Protein AF-A0A7X9XSD9-F1 (afdb_monomer)

Structure (mmCIF, N/CA/C/O backbone):
data_AF-A0A7X9XSD9-F1
#
_entry.id   AF-A0A7X9XSD9-F1
#
loop_
_atom_site.group_PDB
_atom_site.id
_atom_site.type_symbol
_atom_site.label_atom_id
_atom_site.label_alt_id
_atom_site.label_comp_id
_atom_site.label_asym_id
_atom_site.label_entity_id
_atom_site.label_seq_id
_atom_site.pdbx_PDB_ins_code
_atom_site.Cartn_x
_atom_site.Cartn_y
_atom_site.Cartn_z
_atom_site.occupancy
_atom_site.B_iso_or_equiv
_atom_site.auth_seq_id
_atom_site.auth_comp_id
_atom_site.auth_asym_id
_atom_site.auth_atom_id
_atom_site.pdbx_PDB_model_num
ATOM 1 N N . MET A 1 1 ? -14.914 3.194 12.956 1.00 74.50 1 MET A N 1
ATOM 2 C CA . MET A 1 1 ? -14.214 2.507 11.853 1.00 74.50 1 MET A CA 1
ATOM 3 C C . MET A 1 1 ? -13.645 3.602 10.983 1.00 74.50 1 MET A C 1
ATOM 5 O O . MET A 1 1 ? -14.423 4.405 10.476 1.00 74.50 1 MET A O 1
ATOM 9 N N . THR A 1 2 ? -12.325 3.679 10.930 1.00 85.06 2 THR A N 1
ATOM 10 C CA . THR A 1 2 ? -11.559 4.747 10.287 1.00 85.06 2 THR A CA 1
ATOM 11 C C . THR A 1 2 ? -11.297 4.366 8.841 1.00 85.06 2 THR A C 1
ATOM 13 O O . THR A 1 2 ? -11.110 3.185 8.541 1.00 85.06 2 THR A O 1
ATOM 16 N N . GLU A 1 3 ? -11.356 5.342 7.942 1.00 87.69 3 GLU A N 1
ATOM 17 C CA . GLU A 1 3 ? -11.018 5.156 6.536 1.00 87.69 3 GLU A CA 1
ATOM 18 C C . GLU A 1 3 ? -9.641 5.762 6.275 1.00 87.69 3 GLU A C 1
ATOM 20 O O . GLU A 1 3 ? -9.340 6.865 6.723 1.00 87.69 3 GLU A O 1
ATOM 25 N N . TYR A 1 4 ? -8.807 5.014 5.570 1.00 85.38 4 TYR A N 1
ATOM 26 C CA . TYR A 1 4 ? -7.443 5.370 5.231 1.00 85.38 4 TYR A CA 1
ATOM 27 C C . TYR A 1 4 ? -7.329 5.474 3.723 1.00 85.38 4 TYR A C 1
ATOM 29 O O . TYR A 1 4 ? -7.782 4.586 2.998 1.00 85.38 4 TYR A O 1
ATOM 37 N N . GLN A 1 5 ? -6.705 6.540 3.244 1.00 84.69 5 GLN A N 1
ATOM 38 C CA . GLN A 1 5 ? -6.349 6.687 1.846 1.00 84.69 5 GLN A CA 1
ATOM 39 C C . GLN A 1 5 ? -4.834 6.699 1.720 1.00 84.69 5 GLN A C 1
ATOM 41 O O . GLN A 1 5 ? -4.166 7.630 2.161 1.00 84.69 5 GLN A O 1
ATOM 46 N N . THR A 1 6 ? -4.308 5.667 1.076 1.00 83.81 6 THR A N 1
ATOM 47 C CA . THR A 1 6 ? -2.896 5.564 0.733 1.00 83.81 6 THR A CA 1
ATOM 48 C C . THR A 1 6 ? -2.710 5.923 -0.726 1.00 83.81 6 THR A C 1
ATOM 50 O O . THR A 1 6 ? -3.283 5.281 -1.610 1.00 83.81 6 THR A O 1
ATOM 53 N N . ILE A 1 7 ? -1.885 6.930 -0.988 1.00 81.25 7 ILE A N 1
ATOM 54 C CA . ILE A 1 7 ? -1.467 7.291 -2.340 1.00 81.25 7 ILE A CA 1
ATOM 55 C C . ILE A 1 7 ? 0.001 6.914 -2.466 1.00 81.25 7 ILE A C 1
ATOM 57 O O . ILE A 1 7 ? 0.854 7.447 -1.760 1.00 81.25 7 ILE A O 1
ATOM 61 N N . VAL A 1 8 ? 0.295 5.984 -3.369 1.00 79.56 8 VAL A N 1
ATOM 62 C CA . VAL A 1 8 ? 1.654 5.524 -3.646 1.00 79.56 8 VAL A CA 1
ATOM 63 C C . VAL A 1 8 ? 1.996 5.689 -5.118 1.00 79.56 8 VAL A C 1
ATOM 65 O O . VAL A 1 8 ? 1.156 5.551 -6.003 1.00 79.56 8 VAL A O 1
ATOM 68 N N . ARG A 1 9 ? 3.264 5.966 -5.383 1.00 78.25 9 ARG A N 1
ATOM 69 C CA . ARG A 1 9 ? 3.883 5.983 -6.699 1.00 78.25 9 ARG A CA 1
ATOM 70 C C . ARG A 1 9 ? 4.938 4.893 -6.740 1.00 78.25 9 ARG A C 1
ATOM 72 O O . ARG A 1 9 ? 5.792 4.848 -5.859 1.00 78.25 9 ARG A O 1
ATOM 79 N N . ALA A 1 10 ? 4.883 4.022 -7.738 1.00 77.19 10 ALA A N 1
ATOM 80 C CA . ALA A 1 10 ? 5.830 2.919 -7.879 1.00 77.19 10 ALA A CA 1
ATOM 81 C C . ALA A 1 10 ? 6.246 2.716 -9.338 1.00 77.19 10 ALA A C 1
ATOM 83 O O . ALA A 1 10 ? 5.438 2.884 -10.253 1.00 77.19 10 ALA A O 1
ATOM 84 N N . LEU A 1 11 ? 7.504 2.323 -9.545 1.00 76.50 11 LEU A N 1
ATOM 85 C CA . LEU A 1 11 ? 8.003 1.847 -10.837 1.00 76.50 11 LEU A CA 1
ATOM 86 C C . LEU A 1 11 ? 7.737 0.341 -10.924 1.00 76.50 11 LEU A C 1
ATOM 88 O O . LEU A 1 11 ? 8.553 -0.471 -10.488 1.00 76.50 11 LEU A O 1
ATOM 92 N N . LEU A 1 12 ? 6.553 -0.026 -11.413 1.00 73.12 12 LEU A N 1
ATOM 93 C CA . LEU A 1 12 ? 6.066 -1.405 -11.429 1.00 73.12 12 LEU A CA 1
ATOM 94 C C . LEU A 1 12 ? 5.761 -1.860 -12.861 1.00 73.12 12 LEU A C 1
ATOM 96 O O . LEU A 1 12 ? 5.270 -1.088 -13.679 1.00 73.12 12 LEU A O 1
ATOM 100 N N . ASP A 1 13 ? 6.011 -3.136 -13.147 1.00 72.06 13 ASP A N 1
ATOM 101 C CA . ASP A 1 13 ? 5.564 -3.769 -14.386 1.00 72.06 13 ASP A CA 1
ATOM 102 C C . ASP A 1 13 ? 4.032 -3.975 -14.381 1.00 72.06 13 ASP A C 1
ATOM 104 O O . ASP A 1 13 ? 3.494 -4.525 -13.414 1.00 72.06 13 ASP A O 1
ATOM 108 N N . PRO A 1 14 ? 3.298 -3.599 -15.445 1.00 67.88 14 PRO A N 1
ATOM 109 C CA . PRO A 1 14 ? 1.845 -3.776 -15.492 1.00 67.88 14 PRO A CA 1
ATOM 110 C C . PRO A 1 14 ? 1.410 -5.253 -15.441 1.00 67.88 14 PRO A C 1
ATOM 112 O O . PRO A 1 14 ? 0.300 -5.557 -15.003 1.00 67.88 14 PRO A O 1
ATOM 115 N N . GLY A 1 15 ? 2.268 -6.196 -15.837 1.00 70.56 15 GLY A N 1
ATOM 116 C CA . GLY A 1 15 ? 2.048 -7.632 -15.659 1.00 70.56 15 GLY A CA 1
ATOM 117 C C . GLY A 1 15 ? 2.216 -8.105 -14.210 1.00 70.56 15 GLY A C 1
ATOM 118 O O . GLY A 1 15 ? 1.669 -9.146 -13.843 1.00 70.56 15 GLY A O 1
ATOM 119 N N . ALA A 1 16 ? 2.899 -7.334 -13.358 1.00 75.19 16 ALA A N 1
ATOM 120 C CA . ALA A 1 16 ? 3.046 -7.598 -11.926 1.00 75.19 16 ALA A CA 1
ATOM 121 C C . ALA A 1 16 ? 1.879 -7.050 -11.075 1.00 75.19 16 ALA A C 1
ATOM 123 O O . ALA A 1 16 ? 1.704 -7.475 -9.930 1.00 75.19 16 ALA A O 1
ATOM 124 N N . MET A 1 17 ? 1.033 -6.174 -11.633 1.00 75.19 17 MET A N 1
ATOM 125 C CA . MET A 1 17 ? -0.142 -5.587 -10.964 1.00 75.19 17 MET A CA 1
ATOM 126 C C . MET A 1 17 ? -1.091 -6.609 -10.309 1.00 75.19 17 MET A C 1
ATOM 128 O O . MET A 1 17 ? -1.521 -6.384 -9.175 1.00 75.19 17 MET A O 1
ATOM 132 N N . PRO A 1 18 ? -1.437 -7.739 -10.960 1.00 78.69 18 PRO A N 1
ATOM 133 C CA . PRO A 1 18 ? -2.325 -8.737 -10.364 1.00 78.69 18 PRO A CA 1
ATOM 134 C C . PRO A 1 18 ? -1.706 -9.396 -9.127 1.00 78.69 18 PRO A C 1
ATOM 136 O O . PRO A 1 18 ? -2.390 -9.626 -8.130 1.00 78.69 18 PRO A O 1
ATOM 139 N N . ALA A 1 19 ? -0.397 -9.668 -9.171 1.00 83.00 19 ALA A N 1
ATOM 140 C CA . ALA A 1 19 ? 0.336 -10.230 -8.042 1.00 83.00 19 ALA A CA 1
ATOM 141 C C . ALA A 1 19 ? 0.452 -9.217 -6.895 1.00 83.00 19 ALA A C 1
ATOM 143 O O . ALA A 1 19 ? 0.282 -9.592 -5.735 1.00 83.00 19 ALA A O 1
ATOM 144 N N . PHE A 1 20 ? 0.672 -7.939 -7.218 1.00 83.44 20 PHE A N 1
ATOM 145 C CA . PHE A 1 20 ? 0.618 -6.841 -6.255 1.00 83.44 20 PHE A CA 1
ATOM 146 C C . PHE A 1 20 ? -0.748 -6.778 -5.559 1.00 83.44 20 PHE A C 1
ATOM 148 O O . PHE A 1 20 ? -0.804 -6.800 -4.335 1.00 83.44 20 PHE A O 1
ATOM 155 N N . GLY A 1 21 ? -1.852 -6.782 -6.313 1.00 82.19 21 GLY A N 1
ATOM 156 C CA . GLY A 1 21 ? -3.203 -6.719 -5.745 1.00 82.19 21 GLY A CA 1
ATOM 157 C C . GLY A 1 21 ? -3.516 -7.889 -4.804 1.00 82.19 21 GLY A C 1
ATOM 158 O O . GLY A 1 21 ? -4.119 -7.693 -3.747 1.00 82.19 21 GLY A O 1
ATOM 159 N N . ALA A 1 22 ? -3.053 -9.098 -5.139 1.00 85.44 22 ALA A N 1
ATOM 160 C CA . ALA A 1 22 ? -3.189 -10.268 -4.273 1.00 85.44 22 ALA A CA 1
ATOM 161 C C . ALA A 1 22 ? -2.384 -10.127 -2.967 1.00 85.44 22 ALA A C 1
ATOM 163 O O . ALA A 1 22 ? -2.911 -10.412 -1.891 1.00 85.44 22 ALA A O 1
ATOM 164 N N . ARG A 1 23 ? -1.132 -9.652 -3.049 1.00 87.31 23 ARG A N 1
ATOM 165 C CA . ARG A 1 23 ? -0.276 -9.397 -1.874 1.00 87.31 23 ARG A CA 1
ATOM 166 C C . ARG A 1 23 ? -0.848 -8.300 -0.987 1.00 87.31 23 ARG A C 1
ATOM 168 O O . ARG A 1 23 ? -0.949 -8.502 0.217 1.00 87.31 23 ARG A O 1
ATOM 175 N N . LEU A 1 24 ? -1.302 -7.207 -1.595 1.00 87.31 24 LEU A N 1
ATOM 176 C CA . LEU A 1 24 ? -1.945 -6.091 -0.912 1.00 87.31 24 LEU A CA 1
ATOM 177 C C . LEU A 1 24 ? -3.175 -6.559 -0.140 1.00 87.31 24 LEU A C 1
ATOM 179 O O . LEU A 1 24 ? -3.298 -6.293 1.049 1.00 87.31 24 LEU A O 1
ATOM 183 N N . THR A 1 25 ? -4.061 -7.311 -0.793 1.00 86.31 25 THR A N 1
ATOM 184 C CA . THR A 1 25 ? -5.272 -7.828 -0.144 1.00 86.31 25 THR A CA 1
ATOM 185 C C . THR A 1 25 ? -4.926 -8.721 1.050 1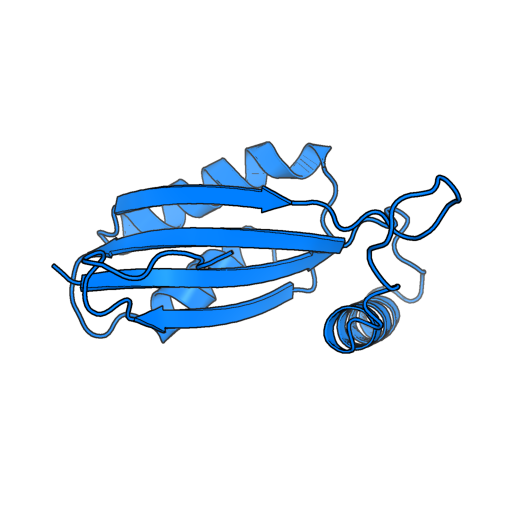.00 86.31 25 THR A C 1
ATOM 187 O O . THR A 1 25 ? -5.548 -8.605 2.102 1.00 86.31 25 THR A O 1
ATOM 190 N N . ALA A 1 26 ? -3.912 -9.583 0.920 1.00 88.19 26 ALA A N 1
ATOM 191 C CA . ALA A 1 26 ? -3.459 -10.439 2.014 1.00 88.19 26 ALA A CA 1
ATOM 192 C C . ALA A 1 26 ? -2.832 -9.641 3.173 1.00 88.19 26 ALA A C 1
ATOM 194 O O . ALA A 1 26 ? -3.112 -9.938 4.333 1.00 88.19 26 ALA A O 1
ATOM 195 N N . ALA A 1 27 ? -2.024 -8.621 2.871 1.00 87.44 27 ALA A N 1
ATOM 196 C CA . ALA A 1 27 ? -1.395 -7.762 3.872 1.00 87.44 27 ALA A CA 1
ATOM 197 C C . ALA A 1 27 ? -2.440 -6.956 4.662 1.00 87.44 27 ALA A C 1
ATOM 199 O O . ALA A 1 27 ? -2.419 -6.952 5.891 1.00 87.44 27 ALA A O 1
ATOM 200 N N . LEU A 1 28 ? -3.412 -6.360 3.963 1.00 87.44 28 LEU A N 1
ATOM 201 C CA . LEU A 1 28 ? -4.520 -5.630 4.583 1.00 87.44 28 LEU A CA 1
ATOM 202 C C . LEU A 1 28 ? -5.389 -6.545 5.452 1.00 87.44 28 LEU A C 1
ATOM 204 O O . LEU A 1 28 ? -5.694 -6.202 6.593 1.00 87.44 28 LEU A O 1
ATOM 208 N N . ALA A 1 29 ? -5.714 -7.745 4.964 1.00 87.31 29 ALA A N 1
ATOM 209 C CA . ALA A 1 29 ? -6.455 -8.727 5.750 1.00 87.31 29 ALA A CA 1
ATOM 210 C C . ALA A 1 29 ? -5.704 -9.133 7.032 1.00 87.31 29 ALA A C 1
ATOM 212 O O . ALA A 1 29 ? -6.334 -9.324 8.072 1.00 87.31 29 ALA A O 1
ATOM 213 N N . GLY A 1 30 ? -4.369 -9.218 6.985 1.00 86.62 30 GLY A N 1
ATOM 214 C CA . GLY A 1 30 ? -3.523 -9.480 8.155 1.00 86.62 30 GLY A CA 1
ATOM 215 C C . GLY A 1 30 ? -3.600 -8.394 9.235 1.00 86.62 30 GLY A C 1
ATOM 216 O O . GLY A 1 30 ? -3.463 -8.702 10.416 1.00 86.62 30 GLY A O 1
ATOM 217 N N . LEU A 1 31 ? -3.886 -7.152 8.840 1.00 85.38 31 LEU A N 1
ATOM 218 C CA . LEU A 1 31 ? -4.089 -6.002 9.729 1.00 85.38 31 LEU A CA 1
ATOM 219 C C . LEU A 1 31 ? -5.557 -5.820 10.158 1.00 85.38 31 LEU A C 1
ATOM 221 O O . LEU A 1 31 ? -5.883 -4.881 10.881 1.00 85.38 31 LEU A O 1
ATOM 225 N N . GLY A 1 32 ? -6.464 -6.695 9.710 1.00 86.81 32 GLY A N 1
ATOM 226 C CA . GLY A 1 32 ? -7.903 -6.533 9.933 1.00 86.81 32 GLY A CA 1
ATOM 227 C C . GLY A 1 32 ? -8.510 -5.355 9.160 1.00 86.81 32 GLY A C 1
ATOM 228 O O . GLY A 1 32 ? -9.554 -4.837 9.558 1.00 86.81 32 GLY A O 1
ATOM 229 N N . LEU A 1 33 ? -7.855 -4.926 8.077 1.00 86.69 33 LEU A N 1
ATOM 230 C CA . LEU A 1 33 ? -8.302 -3.857 7.190 1.00 86.69 33 LEU A CA 1
ATOM 231 C C . LEU A 1 33 ? -9.083 -4.432 6.005 1.00 86.69 33 LEU A C 1
ATOM 233 O O . LEU A 1 33 ? -8.679 -5.414 5.380 1.00 86.69 33 LEU A O 1
ATOM 237 N N . GLU A 1 34 ? -10.182 -3.774 5.655 1.00 87.62 34 GLU A N 1
ATOM 238 C CA . GLU A 1 34 ? -10.949 -4.063 4.447 1.00 87.62 34 GLU A CA 1
ATOM 239 C C . GLU A 1 34 ? -10.508 -3.138 3.309 1.00 87.62 34 GLU A C 1
ATOM 241 O O . GLU A 1 34 ? -10.405 -1.924 3.489 1.00 87.62 34 GLU A O 1
ATOM 246 N N . LEU A 1 35 ? -10.266 -3.698 2.123 1.00 85.25 35 LEU A N 1
ATOM 247 C CA . LEU A 1 35 ? -10.011 -2.916 0.916 1.00 85.25 35 LEU A CA 1
ATOM 248 C C . LEU A 1 35 ? -11.338 -2.372 0.366 1.00 85.25 35 LEU A C 1
ATOM 250 O O . LEU A 1 35 ? -12.141 -3.123 -0.182 1.00 85.25 35 LEU A O 1
ATOM 254 N N . VAL A 1 36 ? -11.545 -1.060 0.473 1.00 85.25 36 VAL A N 1
ATOM 255 C CA . VAL A 1 36 ? -12.754 -0.372 -0.008 1.00 85.25 36 VAL A CA 1
ATOM 256 C C . VAL A 1 36 ? -12.635 -0.037 -1.491 1.00 85.25 36 VAL A C 1
ATOM 258 O O . VAL A 1 36 ? -13.571 -0.227 -2.268 1.00 85.25 36 VAL A O 1
ATOM 261 N N . LYS A 1 37 ? -11.476 0.490 -1.899 1.00 79.94 37 LYS A N 1
ATOM 262 C CA . LYS A 1 37 ? -11.240 0.937 -3.273 1.00 79.94 37 LYS A CA 1
ATOM 263 C C . LYS A 1 37 ? -9.779 0.768 -3.650 1.00 79.94 37 LYS A C 1
ATOM 265 O O . LYS A 1 37 ? -8.884 1.085 -2.878 1.00 79.94 37 LYS A O 1
ATOM 270 N N . PHE A 1 38 ? -9.547 0.320 -4.875 1.00 79.88 38 PHE A N 1
ATOM 271 C CA . PHE A 1 38 ? -8.223 0.234 -5.468 1.00 79.88 38 PHE A CA 1
ATOM 272 C C . PHE A 1 38 ? -8.261 0.885 -6.845 1.00 79.88 38 PHE A C 1
ATOM 274 O O . PHE A 1 38 ? -9.065 0.502 -7.696 1.00 79.88 38 PHE A O 1
ATOM 281 N N . ARG A 1 39 ? -7.410 1.886 -7.064 1.00 74.62 39 ARG A N 1
ATOM 282 C CA . ARG A 1 39 ? -7.245 2.536 -8.362 1.00 74.62 39 ARG A CA 1
ATOM 283 C C . ARG A 1 39 ? -5.766 2.627 -8.674 1.00 74.62 39 ARG A C 1
ATOM 285 O O . ARG A 1 39 ? -5.033 3.267 -7.938 1.00 74.62 39 ARG A O 1
ATOM 292 N N . ALA A 1 40 ? -5.352 2.051 -9.790 1.00 68.25 40 ALA A N 1
ATOM 293 C CA . ALA A 1 40 ? -4.031 2.290 -10.338 1.00 68.25 40 ALA A CA 1
ATOM 294 C C . ALA A 1 40 ? -4.153 3.060 -11.650 1.00 68.25 40 ALA A C 1
ATOM 296 O O . ALA A 1 40 ? -4.891 2.650 -12.546 1.00 68.25 40 ALA A O 1
ATOM 297 N N . ALA A 1 41 ? -3.459 4.186 -11.740 1.00 63.91 41 ALA A N 1
ATOM 298 C CA . ALA A 1 41 ? -3.312 4.978 -12.945 1.00 63.91 41 ALA A CA 1
ATOM 299 C C . ALA A 1 41 ? -1.844 4.963 -13.365 1.00 63.91 41 ALA A C 1
ATOM 301 O O . ALA A 1 41 ? -0.947 5.113 -12.541 1.00 63.91 41 ALA A O 1
ATOM 302 N N . VAL A 1 42 ? -1.612 4.791 -14.657 1.00 58.09 42 VAL A N 1
ATOM 303 C CA . VAL A 1 42 ? -0.309 4.982 -15.282 1.00 58.09 42 VAL A CA 1
ATOM 304 C C . VAL A 1 42 ? -0.238 6.433 -15.748 1.00 58.09 42 VAL A C 1
ATOM 306 O O . VAL A 1 42 ? -0.957 6.774 -16.690 1.00 58.09 42 VAL A O 1
ATOM 309 N N . PRO A 1 43 ? 0.567 7.319 -15.143 1.00 50.88 43 PRO A N 1
ATOM 310 C CA . PRO A 1 43 ? 1.063 8.473 -15.872 1.00 50.88 43 PRO A CA 1
ATOM 311 C C . PRO A 1 43 ? 1.853 7.968 -17.085 1.00 50.88 43 PRO A C 1
ATOM 313 O O . PRO A 1 43 ? 2.876 7.299 -16.952 1.00 50.88 43 PRO A O 1
ATOM 316 N N . LEU A 1 44 ? 1.323 8.234 -18.280 1.00 46.03 44 LEU A N 1
ATOM 317 C CA . LEU A 1 44 ? 2.022 8.005 -19.538 1.00 46.03 44 LEU A CA 1
ATOM 318 C C . LEU A 1 44 ? 3.302 8.850 -19.522 1.00 46.03 44 LEU A C 1
ATOM 320 O O . LEU A 1 44 ? 3.236 10.072 -19.647 1.00 46.03 44 LEU A O 1
ATOM 324 N N . SER A 1 45 ? 4.457 8.204 -19.360 1.00 40.22 45 SER A N 1
ATOM 325 C CA . SER A 1 45 ? 5.742 8.804 -19.723 1.00 40.22 45 SER A CA 1
ATOM 326 C C . SER A 1 45 ? 5.674 9.238 -21.194 1.00 40.22 45 SER A C 1
ATOM 328 O O . SER A 1 45 ? 5.098 8.539 -22.028 1.00 40.22 45 SER A O 1
ATOM 330 N N . GLY A 1 46 ? 6.175 10.440 -21.473 1.00 45.38 46 GLY A N 1
ATOM 331 C CA . GLY A 1 46 ? 5.798 11.270 -22.617 1.00 45.38 46 GLY A CA 1
ATOM 332 C C . GLY A 1 46 ? 5.872 10.637 -24.014 1.00 45.38 46 GLY A C 1
ATOM 333 O O . GLY A 1 46 ? 6.797 9.904 -24.351 1.00 45.38 46 GLY A O 1
ATOM 334 N N . GLY A 1 47 ? 4.914 11.028 -24.861 1.00 38.62 47 GLY A N 1
ATOM 335 C CA . GLY A 1 47 ? 4.899 10.762 -26.300 1.00 38.62 47 GLY A CA 1
ATOM 336 C C . GLY A 1 47 ? 3.619 11.280 -26.966 1.00 38.62 47 GLY A C 1
ATOM 337 O O . GLY A 1 47 ? 2.621 10.575 -26.997 1.00 38.62 47 GLY A O 1
ATOM 338 N N . GLU A 1 48 ? 3.657 12.529 -27.439 1.00 44.66 48 GLU A N 1
ATOM 339 C CA . GLU A 1 48 ? 2.714 13.226 -28.341 1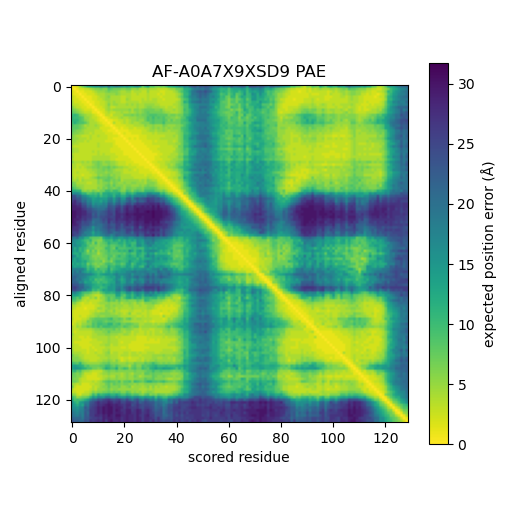.00 44.66 48 GLU A CA 1
ATOM 340 C C . GLU A 1 48 ? 1.302 12.623 -28.575 1.00 44.66 48 GLU A C 1
ATOM 342 O O . GLU A 1 48 ? 1.093 11.771 -29.438 1.00 44.66 48 GLU A O 1
ATOM 347 N N . SER A 1 49 ? 0.276 13.206 -27.946 1.00 37.50 49 SER A N 1
ATOM 348 C CA . SER A 1 49 ? -1.009 13.491 -28.615 1.00 37.50 49 SER A CA 1
ATOM 349 C C . SER A 1 49 ? -1.874 14.412 -27.767 1.00 37.50 49 SER A C 1
ATOM 351 O O . SER A 1 49 ? -2.037 14.197 -26.572 1.00 37.50 49 SER A O 1
ATOM 353 N N . GLY A 1 50 ? -2.376 15.466 -28.410 1.00 40.62 50 GLY A N 1
ATOM 354 C CA . GLY A 1 50 ? -2.888 16.677 -27.781 1.00 40.62 50 GLY A CA 1
ATOM 355 C C . GLY A 1 50 ? -4.032 16.497 -26.784 1.00 40.62 50 GLY A C 1
ATOM 356 O O . GLY A 1 50 ? -4.926 15.674 -26.961 1.00 40.62 50 GLY A O 1
ATOM 357 N N . GLY A 1 51 ? -3.999 17.351 -25.763 1.00 35.34 51 GLY A N 1
ATOM 358 C CA . GLY A 1 51 ? -5.050 17.504 -24.766 1.00 35.34 51 GLY A CA 1
ATOM 359 C C . GLY A 1 51 ? -4.492 18.052 -23.457 1.00 35.34 51 GLY A C 1
ATOM 360 O O . GLY A 1 51 ? -4.333 17.290 -22.521 1.00 35.34 51 GLY A O 1
ATOM 361 N N . GLU A 1 52 ? -4.128 19.339 -23.441 1.00 35.53 52 GLU A N 1
ATOM 362 C CA . GLU A 1 52 ? -4.166 20.296 -22.306 1.00 35.53 52 GLU A CA 1
ATOM 363 C C . GLU A 1 52 ? -3.910 19.830 -20.850 1.00 35.53 52 GLU A C 1
ATOM 365 O O . GLU A 1 52 ? -4.373 20.474 -19.913 1.00 35.53 52 GLU A O 1
ATOM 370 N N . THR A 1 53 ? -3.121 18.788 -20.601 1.00 41.00 53 THR A N 1
ATOM 371 C CA . THR A 1 53 ? -2.584 18.508 -19.262 1.00 41.00 53 THR A CA 1
ATOM 372 C C . THR A 1 53 ? -1.079 18.685 -19.305 1.00 41.00 53 THR A C 1
ATOM 374 O O . THR A 1 53 ? -0.384 17.904 -19.956 1.00 41.00 53 THR A O 1
ATOM 377 N N . GLU A 1 54 ? -0.600 19.756 -18.674 1.00 34.78 54 GLU A N 1
ATOM 378 C CA . GLU A 1 54 ? 0.820 20.092 -18.571 1.00 34.78 54 GLU A CA 1
ATOM 379 C C . GLU A 1 54 ? 1.651 18.869 -18.146 1.00 34.78 54 GLU A C 1
ATOM 381 O O . GLU A 1 54 ? 1.154 18.037 -17.375 1.00 34.78 54 GLU A O 1
ATOM 386 N N . PRO A 1 55 ? 2.895 18.719 -18.643 1.00 40.41 55 PRO A N 1
ATOM 387 C CA . PRO A 1 55 ? 3.781 17.670 -18.171 1.00 40.41 55 PRO A CA 1
ATOM 388 C C . PRO A 1 55 ? 3.955 17.877 -16.671 1.00 40.41 55 PRO A C 1
ATOM 390 O O . PRO A 1 55 ? 4.564 18.851 -16.237 1.00 40.41 55 PRO A O 1
ATOM 393 N N . VAL A 1 56 ? 3.376 16.991 -15.863 1.00 44.09 56 VAL A N 1
ATOM 394 C CA . VAL A 1 56 ? 3.683 16.967 -14.440 1.00 44.09 56 VAL A CA 1
ATOM 395 C C . VAL A 1 56 ? 5.147 16.548 -14.367 1.00 44.09 56 VAL A C 1
ATOM 397 O O . VAL A 1 56 ? 5.462 15.365 -14.486 1.00 44.09 56 VAL A O 1
ATOM 400 N N . GLU A 1 57 ? 6.044 17.527 -14.238 1.00 44.16 57 GLU A N 1
ATOM 401 C CA . GLU A 1 57 ? 7.386 17.354 -13.685 1.00 44.16 57 GLU A CA 1
ATOM 402 C C . GLU A 1 57 ? 7.194 16.820 -12.262 1.00 44.16 57 GLU A C 1
ATOM 404 O O . GLU A 1 57 ? 7.155 17.543 -11.267 1.00 44.16 57 GLU A O 1
ATOM 409 N N . ASP A 1 58 ? 6.893 15.528 -12.172 1.00 54.53 58 ASP A N 1
ATOM 410 C CA . ASP A 1 58 ? 6.569 14.871 -10.927 1.00 54.53 58 ASP A CA 1
ATOM 411 C C . ASP A 1 58 ? 7.907 14.641 -10.226 1.00 54.53 58 ASP A C 1
ATOM 413 O O . ASP A 1 58 ? 8.591 13.656 -10.478 1.00 54.53 58 ASP A O 1
ATOM 417 N N . ALA A 1 59 ? 8.322 15.575 -9.369 1.00 57.78 59 ALA A N 1
ATOM 418 C CA . ALA A 1 59 ? 9.580 15.488 -8.618 1.00 57.78 59 ALA A CA 1
ATOM 419 C C . ALA A 1 59 ? 9.747 14.144 -7.867 1.00 57.78 59 ALA A C 1
ATOM 421 O O . ALA A 1 59 ? 10.865 13.706 -7.573 1.00 57.78 59 ALA A O 1
ATOM 422 N N . ALA A 1 60 ? 8.637 13.450 -7.574 1.00 60.12 60 ALA A N 1
ATOM 423 C CA . ALA A 1 60 ? 8.664 12.103 -7.017 1.00 60.12 60 ALA A CA 1
ATOM 424 C C . ALA A 1 60 ? 9.038 11.036 -8.062 1.00 60.12 60 ALA A C 1
ATOM 426 O O . ALA A 1 60 ? 9.711 10.074 -7.711 1.00 60.12 60 ALA A O 1
ATOM 427 N N . ALA A 1 61 ? 8.667 11.200 -9.334 1.00 62.16 61 ALA A N 1
ATOM 428 C CA . ALA A 1 61 ? 9.117 10.347 -10.433 1.00 62.16 61 ALA A CA 1
ATOM 429 C C . ALA A 1 61 ? 10.633 10.430 -10.628 1.00 62.16 61 ALA A C 1
ATOM 431 O O . ALA A 1 61 ? 11.290 9.392 -10.659 1.00 62.16 61 ALA A O 1
ATOM 432 N N . GLU A 1 62 ? 11.195 11.641 -10.679 1.00 64.38 62 GLU A N 1
ATOM 433 C CA . GLU A 1 62 ? 12.647 11.838 -10.788 1.00 64.38 62 GLU A CA 1
ATOM 434 C C . GLU A 1 62 ? 13.383 11.218 -9.593 1.00 64.38 62 GLU A C 1
ATOM 436 O O . GLU A 1 62 ? 14.340 10.464 -9.768 1.00 64.38 62 GLU A O 1
ATOM 441 N N . SER A 1 63 ? 12.870 11.435 -8.376 1.00 67.62 63 SE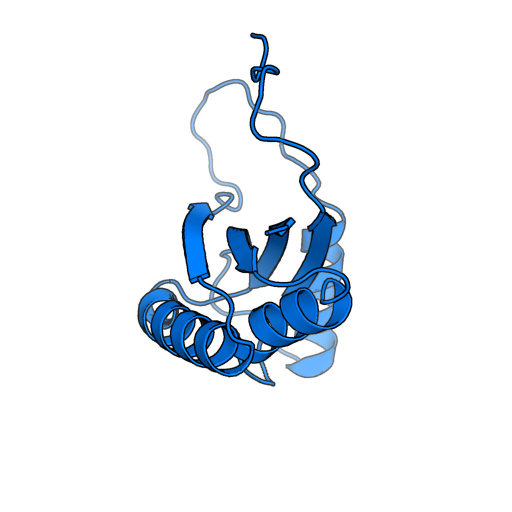R A N 1
ATOM 442 C CA . SER A 1 63 ? 13.421 10.831 -7.155 1.00 67.62 63 SER A CA 1
ATOM 443 C C . SER A 1 63 ? 13.341 9.297 -7.157 1.00 67.62 63 SER A C 1
ATOM 445 O O . SER A 1 63 ? 14.242 8.621 -6.660 1.00 67.62 63 SER A O 1
ATOM 447 N N . LEU A 1 64 ? 12.275 8.715 -7.719 1.00 70.88 64 LEU A N 1
ATOM 448 C CA . LEU A 1 64 ? 12.121 7.262 -7.837 1.00 70.88 64 LEU A CA 1
ATOM 449 C C . LEU A 1 64 ? 13.048 6.666 -8.902 1.00 70.88 64 LEU A C 1
ATOM 451 O O . LEU A 1 64 ? 13.585 5.577 -8.691 1.00 70.88 64 LEU A O 1
ATOM 455 N N . MET A 1 65 ? 13.264 7.373 -10.013 1.00 69.31 65 MET A N 1
ATOM 456 C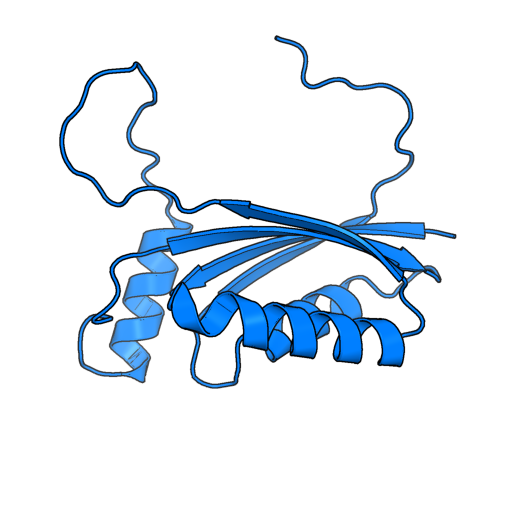 CA . MET A 1 65 ? 14.212 6.981 -11.058 1.00 69.31 65 MET A CA 1
ATOM 457 C C . MET A 1 65 ? 15.658 7.020 -10.549 1.00 69.31 65 MET A C 1
ATOM 459 O O . MET A 1 65 ? 16.397 6.058 -10.765 1.00 69.31 65 MET A O 1
ATOM 463 N N . ASP A 1 66 ? 16.043 8.070 -9.817 1.00 72.31 66 ASP A N 1
ATOM 464 C CA . ASP A 1 66 ? 17.360 8.173 -9.172 1.00 72.31 66 ASP A CA 1
ATOM 465 C C . ASP A 1 66 ? 17.584 7.020 -8.180 1.00 72.31 66 ASP A C 1
ATOM 467 O O . ASP A 1 66 ? 18.581 6.294 -8.250 1.00 72.31 66 ASP A O 1
ATOM 471 N N . ARG A 1 67 ? 16.583 6.746 -7.332 1.00 71.75 67 ARG A N 1
ATOM 472 C CA . ARG A 1 67 ? 16.624 5.632 -6.377 1.00 71.75 67 ARG A CA 1
ATOM 473 C C . ARG A 1 67 ? 16.713 4.269 -7.068 1.00 71.75 67 ARG A C 1
ATOM 475 O O . ARG A 1 67 ? 17.438 3.396 -6.592 1.00 71.75 67 ARG A O 1
ATOM 482 N N . TRP A 1 68 ? 16.015 4.068 -8.189 1.00 70.00 68 TRP A N 1
ATOM 483 C CA . TRP A 1 68 ? 16.126 2.841 -8.985 1.00 70.00 68 TRP A CA 1
ATOM 484 C C . TRP A 1 68 ? 17.537 2.662 -9.545 1.00 70.00 68 TRP A C 1
ATOM 486 O O . TRP A 1 68 ? 18.120 1.587 -9.399 1.00 70.00 68 TRP A O 1
ATOM 496 N N . LEU A 1 69 ? 18.092 3.704 -10.170 1.00 70.06 69 LEU A N 1
ATOM 497 C CA . LEU A 1 69 ? 19.436 3.681 -10.750 1.00 70.06 69 LEU A CA 1
ATOM 498 C C . LEU A 1 69 ? 20.501 3.405 -9.685 1.00 70.06 69 LEU A C 1
ATOM 500 O O . LEU A 1 69 ? 21.425 2.630 -9.937 1.00 70.06 69 LEU A O 1
ATOM 504 N N . SER A 1 70 ? 20.318 3.957 -8.485 1.00 72.00 70 SER A N 1
ATOM 505 C CA . SER A 1 70 ? 21.164 3.687 -7.322 1.00 72.00 70 SER A CA 1
ATOM 506 C C . SER A 1 70 ? 21.150 2.206 -6.913 1.00 72.00 70 SER A C 1
ATOM 508 O O . SER A 1 70 ? 22.193 1.642 -6.584 1.00 72.00 70 SER A O 1
ATOM 510 N N . MET A 1 71 ? 19.992 1.538 -6.989 1.00 70.69 71 MET A N 1
ATOM 511 C CA . MET A 1 71 ? 19.852 0.126 -6.603 1.00 70.69 71 MET A CA 1
ATOM 512 C C . MET A 1 71 ? 20.224 -0.867 -7.713 1.00 70.69 71 MET A C 1
ATOM 514 O O . MET A 1 71 ? 20.769 -1.927 -7.418 1.00 70.69 71 MET A O 1
ATOM 518 N N . ASN A 1 72 ? 19.931 -0.556 -8.979 1.00 64.00 72 ASN A N 1
AT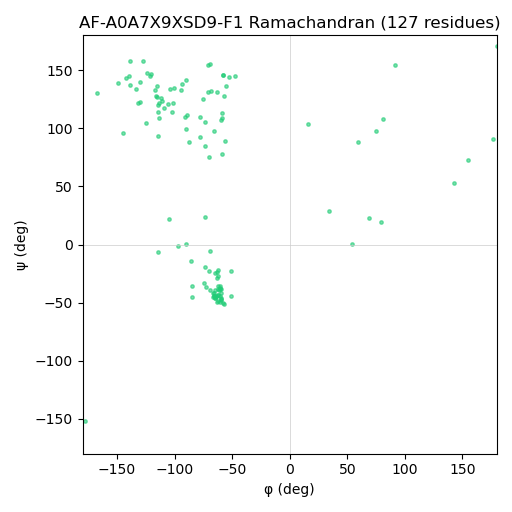OM 519 C CA . ASN A 1 72 ? 19.979 -1.531 -10.074 1.00 64.00 72 ASN A CA 1
ATOM 520 C C . ASN A 1 72 ? 21.060 -1.247 -11.132 1.00 64.00 72 ASN A C 1
ATOM 522 O O . ASN A 1 72 ? 21.253 -2.081 -12.012 1.00 64.00 72 ASN A O 1
ATOM 526 N N . SER A 1 73 ? 21.775 -0.109 -11.080 1.00 60.09 73 SER A N 1
ATOM 527 C CA . SER A 1 73 ? 22.816 0.314 -12.054 1.00 60.09 73 SER A CA 1
ATOM 528 C C . SER A 1 73 ? 22.388 0.346 -13.534 1.00 60.09 73 SER A C 1
ATOM 530 O O . SER A 1 73 ? 23.181 0.683 -14.411 1.00 60.09 73 SER A O 1
ATOM 532 N N . GLN A 1 74 ? 21.136 0.006 -13.826 1.00 54.84 74 GLN A N 1
ATOM 533 C CA . GLN A 1 74 ? 20.521 -0.004 -15.140 1.00 54.84 74 GLN A CA 1
ATOM 534 C C . GLN A 1 74 ? 19.199 0.759 -15.042 1.00 54.84 74 GLN A C 1
ATOM 536 O O . GLN A 1 74 ? 18.491 0.612 -14.037 1.00 54.84 74 GLN A O 1
ATOM 541 N N . PRO A 1 75 ? 18.853 1.572 -16.055 1.00 56.16 75 PRO A N 1
ATOM 542 C CA . PRO A 1 75 ? 17.552 2.221 -16.093 1.00 56.16 75 PRO A CA 1
ATOM 543 C C . PRO A 1 75 ? 16.451 1.152 -16.054 1.00 56.16 75 PRO A C 1
ATOM 545 O O . PRO A 1 75 ? 16.657 0.050 -16.580 1.00 56.16 75 PRO A O 1
ATOM 548 N N . PRO A 1 76 ? 15.305 1.432 -15.409 1.00 56.81 76 PRO A N 1
ATOM 549 C CA . PRO A 1 76 ? 14.201 0.487 -15.393 1.00 56.81 76 PRO A CA 1
ATOM 550 C C . PRO A 1 76 ? 13.809 0.188 -16.842 1.00 56.81 76 PRO A C 1
ATOM 552 O O . PRO A 1 76 ? 13.585 1.098 -17.634 1.00 56.81 76 PRO A O 1
ATOM 555 N N . THR A 1 77 ? 13.735 -1.091 -17.207 1.00 53.06 77 THR A N 1
ATOM 556 C CA . THR A 1 77 ? 13.311 -1.519 -18.552 1.00 53.06 77 THR A CA 1
ATOM 557 C C . THR A 1 77 ? 11.826 -1.260 -18.815 1.00 53.06 77 THR A C 1
ATOM 559 O O . THR A 1 77 ? 11.358 -1.486 -19.927 1.00 53.06 77 THR A O 1
ATOM 562 N N . VAL A 1 78 ? 11.085 -0.804 -17.798 1.00 52.91 78 VAL A N 1
ATOM 563 C CA . VAL A 1 78 ? 9.655 -0.509 -17.850 1.00 52.91 78 VAL A CA 1
ATOM 564 C C . VAL A 1 78 ? 9.445 0.940 -17.403 1.00 52.91 78 VAL A C 1
ATOM 566 O O . VAL A 1 78 ? 9.542 1.264 -16.223 1.00 52.91 78 VAL A O 1
ATOM 569 N N . GLU A 1 79 ? 9.186 1.818 -18.370 1.00 52.62 79 GLU A N 1
ATOM 570 C CA . GLU A 1 79 ? 9.099 3.287 -18.254 1.00 52.62 79 GLU A CA 1
ATOM 571 C C . GLU A 1 79 ? 7.820 3.792 -17.558 1.00 52.62 79 GLU A C 1
ATOM 573 O O . GLU A 1 79 ? 7.363 4.911 -17.802 1.00 52.62 79 GLU A O 1
ATOM 578 N N . VAL A 1 80 ? 7.180 2.966 -16.730 1.00 61.00 80 VAL A N 1
ATOM 579 C CA . VAL A 1 80 ? 5.802 3.204 -16.302 1.00 61.00 80 VAL A CA 1
ATOM 580 C C . VAL A 1 80 ? 5.746 3.472 -14.805 1.00 61.00 80 VAL A C 1
ATOM 582 O O . VAL A 1 80 ? 5.647 2.565 -13.975 1.00 61.00 80 VAL A O 1
ATOM 585 N N . LEU A 1 81 ? 5.795 4.755 -14.454 1.00 65.56 81 LEU A N 1
ATOM 586 C CA . LEU A 1 81 ? 5.394 5.205 -13.130 1.00 65.56 81 LEU A CA 1
ATOM 587 C C . LEU A 1 81 ? 3.906 4.886 -12.961 1.00 65.56 81 LEU A C 1
ATOM 589 O O . LEU A 1 81 ? 3.104 5.175 -13.842 1.00 65.56 81 LEU A O 1
ATOM 593 N N . HIS A 1 82 ? 3.533 4.265 -11.850 1.00 68.62 82 HIS A N 1
ATOM 594 C CA . HIS A 1 82 ? 2.143 3.984 -11.513 1.00 68.62 82 HIS A CA 1
ATOM 595 C C . HIS A 1 82 ? 1.760 4.797 -10.284 1.00 68.62 82 HIS A C 1
ATOM 597 O O . HIS A 1 82 ? 2.371 4.636 -9.232 1.00 68.62 82 HIS A O 1
ATOM 603 N N . ALA A 1 83 ? 0.736 5.639 -10.407 1.00 69.81 83 ALA A N 1
ATOM 604 C CA . ALA A 1 83 ? 0.059 6.278 -9.288 1.00 69.81 83 ALA A CA 1
ATOM 605 C C . ALA A 1 83 ? -1.079 5.364 -8.816 1.00 69.81 83 ALA A C 1
ATOM 607 O O . ALA A 1 83 ? -2.063 5.139 -9.522 1.00 69.81 83 ALA A O 1
ATOM 608 N N . ILE A 1 84 ? -0.933 4.804 -7.625 1.00 78.12 84 ILE A N 1
ATOM 609 C CA . ILE A 1 84 ? -1.853 3.843 -7.035 1.00 78.12 84 ILE A CA 1
ATOM 610 C C . ILE A 1 84 ? -2.493 4.490 -5.811 1.00 78.12 84 ILE A C 1
ATOM 612 O O . ILE A 1 84 ? -1.817 4.863 -4.860 1.00 78.12 84 ILE A O 1
ATOM 616 N N . ALA A 1 85 ? -3.813 4.611 -5.841 1.00 79.75 85 ALA A N 1
ATOM 617 C CA . ALA A 1 85 ? -4.624 5.039 -4.717 1.00 79.75 85 ALA A CA 1
ATOM 618 C C . ALA A 1 85 ? -5.358 3.824 -4.140 1.00 79.75 85 ALA A C 1
ATOM 620 O O . ALA A 1 85 ? -6.133 3.154 -4.8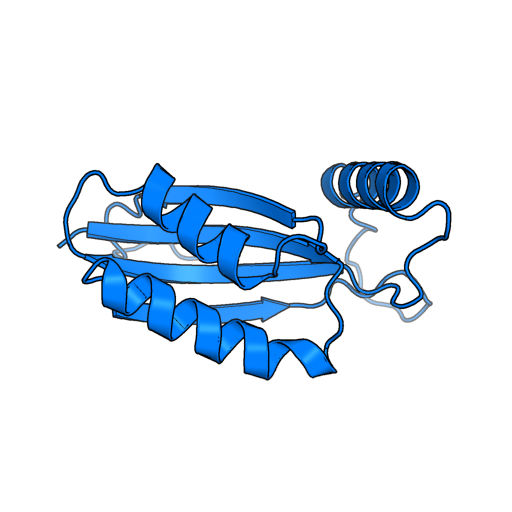33 1.00 79.75 85 ALA A O 1
ATOM 621 N N . VAL A 1 86 ? -5.108 3.551 -2.866 1.00 83.25 86 VAL A N 1
ATOM 622 C CA . VAL A 1 86 ? -5.726 2.477 -2.094 1.00 83.25 86 VAL A CA 1
ATOM 623 C C . VAL A 1 86 ? -6.561 3.115 -0.994 1.00 83.25 86 VAL A C 1
ATOM 625 O O . VAL A 1 86 ? -6.067 3.942 -0.239 1.00 83.25 86 VAL A O 1
ATOM 628 N N . THR A 1 87 ? -7.830 2.744 -0.900 1.00 84.88 87 THR A N 1
ATOM 629 C CA . THR A 1 87 ? -8.703 3.136 0.206 1.00 84.88 87 THR A CA 1
ATOM 630 C C . THR A 1 87 ? -9.010 1.905 1.031 1.00 84.88 87 THR A C 1
ATOM 632 O O . THR A 1 87 ? -9.515 0.914 0.495 1.00 84.88 87 THR A O 1
ATOM 635 N N . THR A 1 88 ? -8.704 1.962 2.320 1.00 86.38 88 THR A N 1
ATOM 636 C CA . THR A 1 88 ? -8.903 0.860 3.260 1.00 86.38 88 THR A CA 1
ATOM 637 C C . THR A 1 88 ? -9.699 1.327 4.466 1.00 86.38 88 THR A C 1
ATOM 639 O O . THR A 1 88 ? -9.781 2.519 4.752 1.00 86.38 88 THR A O 1
ATOM 642 N N . ARG A 1 89 ? -10.339 0.393 5.166 1.00 87.00 89 ARG A N 1
ATOM 643 C CA . ARG A 1 89 ? -11.158 0.694 6.339 1.00 87.00 89 ARG A CA 1
ATOM 644 C C . ARG A 1 89 ? -10.841 -0.257 7.479 1.00 87.00 89 ARG A C 1
ATOM 646 O O . ARG A 1 89 ? -10.819 -1.467 7.272 1.00 87.00 89 ARG A O 1
ATOM 653 N N . GLY A 1 90 ? -10.663 0.271 8.688 1.00 86.94 90 GLY A N 1
ATOM 654 C CA . GLY A 1 90 ? -10.421 -0.559 9.869 1.00 86.94 90 GLY A CA 1
ATOM 655 C C . GLY A 1 90 ? -10.298 0.216 11.183 1.00 86.94 90 GLY A C 1
ATOM 656 O O . GLY A 1 90 ? -10.985 1.232 11.351 1.00 86.94 90 GLY A O 1
ATOM 657 N N . PRO A 1 91 ? -9.540 -0.311 12.161 1.00 84.81 91 PRO A N 1
ATOM 658 C CA . PRO A 1 91 ? -9.339 0.339 13.455 1.00 84.81 91 PRO A CA 1
ATOM 659 C C . PRO A 1 91 ? -8.446 1.578 13.316 1.00 84.81 91 PRO A C 1
ATOM 661 O O . PRO A 1 91 ? -7.670 1.664 12.374 1.00 84.81 91 PRO A O 1
ATOM 664 N N . GLU A 1 92 ? -8.598 2.531 14.237 1.00 85.38 92 GLU A N 1
ATOM 665 C CA . GLU A 1 92 ? -7.821 3.777 14.275 1.00 85.38 92 GLU A CA 1
ATOM 666 C C . GLU A 1 92 ? -6.344 3.550 14.652 1.00 85.38 92 GLU A C 1
ATOM 668 O O . GLU A 1 92 ? -6.022 2.573 15.326 1.00 85.38 92 GLU A O 1
ATOM 673 N N . GLY A 1 93 ? -5.462 4.472 14.242 1.00 84.94 93 GLY A N 1
ATOM 674 C CA . GLY A 1 93 ? -4.035 4.449 14.584 1.00 84.94 93 GLY A CA 1
ATOM 675 C C . GLY A 1 93 ? -3.142 3.501 13.773 1.00 84.94 93 GLY A C 1
ATOM 676 O O . GLY A 1 93 ? -2.069 3.180 14.262 1.00 84.94 93 GLY A O 1
ATOM 677 N N . LEU A 1 94 ? -3.561 3.052 12.580 1.00 86.50 94 LEU A N 1
ATOM 678 C CA . LEU A 1 94 ? -2.776 2.164 11.699 1.00 86.50 94 LEU A CA 1
ATOM 679 C C . LEU A 1 94 ? -2.144 2.870 10.477 1.00 86.50 94 LEU A C 1
ATOM 681 O O . LEU A 1 94 ? -1.904 2.230 9.458 1.00 86.50 94 LEU A O 1
ATOM 685 N N . GLU A 1 95 ? -1.946 4.187 10.495 1.00 85.62 95 GLU A N 1
ATOM 686 C CA . GLU A 1 95 ? -1.515 4.959 9.308 1.00 85.62 95 GLU A CA 1
ATOM 687 C C . GLU A 1 95 ? -0.163 4.489 8.754 1.00 85.62 95 GLU A C 1
ATOM 689 O O . GLU A 1 95 ? -0.021 4.229 7.551 1.00 85.62 95 GLU A O 1
ATOM 694 N N . ASP A 1 96 ? 0.813 4.328 9.643 1.00 85.50 96 ASP A N 1
ATOM 695 C CA . ASP A 1 96 ? 2.143 3.830 9.312 1.00 85.50 96 ASP A CA 1
ATOM 696 C C . ASP A 1 96 ? 2.082 2.363 8.861 1.00 85.50 96 ASP A C 1
ATOM 698 O O . ASP A 1 96 ? 2.628 2.017 7.812 1.00 85.50 96 ASP A O 1
ATOM 702 N N . GLU A 1 97 ? 1.337 1.513 9.574 1.00 88.75 97 GLU A N 1
ATOM 703 C CA . GLU A 1 97 ? 1.160 0.099 9.225 1.00 88.75 97 GLU A CA 1
ATOM 704 C C . GLU A 1 97 ? 0.488 -0.100 7.861 1.00 88.75 97 GLU A C 1
ATOM 706 O O . GLU A 1 97 ? 0.884 -0.984 7.099 1.00 88.75 97 GLU A O 1
ATOM 711 N N . VAL A 1 98 ? -0.510 0.721 7.516 1.00 86.12 98 VAL A N 1
ATOM 712 C CA . VAL A 1 98 ? -1.165 0.687 6.200 1.00 86.12 98 VAL A CA 1
ATOM 713 C C . VAL A 1 98 ? -0.159 1.081 5.118 1.00 86.12 98 VAL A C 1
ATOM 715 O O . VAL A 1 98 ? -0.057 0.396 4.097 1.00 86.12 98 VAL A O 1
ATOM 718 N N . THR A 1 99 ? 0.610 2.152 5.343 1.00 87.31 99 THR A N 1
ATOM 719 C CA . THR A 1 99 ? 1.638 2.623 4.401 1.00 87.31 99 THR A CA 1
ATOM 720 C C . THR A 1 99 ? 2.693 1.546 4.160 1.00 87.31 99 THR A C 1
ATOM 722 O O . THR A 1 99 ? 3.022 1.241 3.011 1.00 87.31 99 THR A O 1
ATOM 725 N N . GLU A 1 100 ? 3.180 0.916 5.229 1.00 85.88 100 GLU A N 1
ATOM 726 C CA . GLU A 1 100 ? 4.170 -0.155 5.160 1.00 85.88 100 GLU A CA 1
ATOM 727 C C . GLU A 1 100 ? 3.608 -1.408 4.475 1.00 85.88 100 GLU A C 1
ATOM 729 O O . GLU A 1 100 ? 4.274 -1.992 3.618 1.00 85.88 100 GLU A O 1
ATOM 734 N N . ALA A 1 101 ? 2.364 -1.797 4.767 1.00 86.56 101 ALA A N 1
ATOM 735 C CA . ALA A 1 101 ? 1.710 -2.936 4.126 1.00 86.56 101 ALA A CA 1
ATOM 736 C C . ALA A 1 101 ? 1.542 -2.733 2.612 1.00 86.56 101 ALA A C 1
ATOM 738 O O . ALA A 1 101 ? 1.820 -3.642 1.819 1.00 86.56 101 ALA A O 1
ATOM 739 N N . VAL A 1 102 ? 1.126 -1.533 2.192 1.00 84.62 102 VAL A N 1
ATOM 740 C CA . VAL A 1 102 ? 1.017 -1.172 0.771 1.00 84.62 102 VAL A CA 1
ATOM 741 C C . VAL A 1 102 ? 2.399 -1.180 0.117 1.00 84.62 102 VAL A C 1
ATOM 743 O O . VAL A 1 102 ? 2.571 -1.764 -0.951 1.00 84.62 102 VAL A O 1
ATOM 746 N N . GLY A 1 103 ? 3.397 -0.605 0.785 1.00 83.25 103 GLY A N 1
ATOM 747 C CA . GLY A 1 103 ? 4.779 -0.571 0.329 1.00 83.25 103 GLY A CA 1
ATOM 748 C C . GLY A 1 103 ? 5.417 -1.944 0.137 1.00 83.25 103 GLY A C 1
ATOM 749 O O . GLY A 1 103 ? 5.972 -2.257 -0.915 1.00 83.25 103 GLY A O 1
ATOM 750 N N . SER A 1 104 ? 5.283 -2.805 1.141 1.00 83.62 104 SER A N 1
ATOM 751 C CA . SER A 1 104 ? 5.803 -4.174 1.134 1.00 83.62 104 SER A CA 1
ATOM 752 C C . SER A 1 104 ? 5.167 -5.029 0.029 1.00 83.62 104 SER A C 1
ATOM 754 O O . SER A 1 104 ? 5.802 -5.922 -0.538 1.00 83.62 104 SER A O 1
ATOM 756 N N . SER A 1 105 ? 3.934 -4.702 -0.375 1.00 83.88 105 SER A N 1
ATOM 757 C CA . SER A 1 105 ? 3.216 -5.420 -1.435 1.00 83.88 105 SER A CA 1
ATOM 758 C C . SER A 1 105 ? 3.869 -5.290 -2.818 1.00 83.88 105 SER A C 1
ATOM 760 O O . SER A 1 105 ? 3.702 -6.187 -3.654 1.00 83.88 105 SER A O 1
ATOM 762 N N . PHE A 1 106 ? 4.650 -4.228 -3.059 1.00 76.31 106 PHE A N 1
ATOM 763 C CA . PHE A 1 106 ? 5.433 -4.052 -4.289 1.00 76.31 106 PHE A CA 1
ATOM 764 C C . PHE A 1 106 ? 6.621 -5.019 -4.390 1.00 76.31 106 PHE A C 1
ATOM 766 O O . PHE A 1 106 ? 7.038 -5.362 -5.495 1.00 76.31 106 PHE A O 1
ATOM 773 N N . GLY A 1 107 ? 7.101 -5.538 -3.258 1.00 75.38 107 GLY A N 1
ATOM 774 C CA . GLY A 1 107 ? 8.297 -6.371 -3.166 1.00 75.38 107 GLY A CA 1
ATOM 775 C C . GLY A 1 107 ? 9.567 -5.557 -2.901 1.00 75.38 107 GLY A C 1
ATOM 776 O O . GLY A 1 107 ? 9.662 -4.382 -3.241 1.00 75.38 107 GLY A O 1
ATOM 777 N N . GLU A 1 108 ? 10.568 -6.206 -2.302 1.00 71.12 108 GLU A N 1
ATOM 778 C CA . GLU A 1 108 ? 11.788 -5.559 -1.781 1.00 71.12 108 GLU A CA 1
ATOM 779 C C . GLU A 1 108 ? 12.646 -4.861 -2.850 1.00 71.12 108 GLU A C 1
ATOM 781 O O . GLU A 1 108 ? 13.432 -3.972 -2.534 1.00 71.12 108 GLU A O 1
ATOM 786 N N . SER A 1 109 ? 12.502 -5.245 -4.121 1.00 66.94 109 SER A N 1
ATOM 787 C CA . SER A 1 109 ? 13.284 -4.691 -5.235 1.00 66.94 109 SER A CA 1
ATOM 788 C C . SER A 1 109 ? 12.567 -3.582 -6.010 1.00 66.94 109 SER A C 1
ATOM 790 O O . SER A 1 109 ? 13.144 -3.039 -6.952 1.00 66.94 109 SER A O 1
ATOM 792 N N . THR A 1 110 ? 11.331 -3.235 -5.640 1.00 72.81 110 THR A N 1
ATOM 793 C CA . THR A 1 110 ? 10.553 -2.203 -6.330 1.00 72.81 110 THR A CA 1
ATOM 794 C C . THR A 1 110 ? 10.573 -0.903 -5.525 1.00 72.81 110 THR A C 1
ATOM 796 O O . THR A 1 110 ? 10.004 -0.852 -4.435 1.00 72.81 110 THR A O 1
ATOM 799 N N . PRO A 1 111 ? 11.195 0.177 -6.034 1.00 74.94 111 PRO A N 1
ATOM 800 C CA . PRO A 1 111 ? 11.118 1.475 -5.396 1.00 74.94 111 PRO A CA 1
ATOM 801 C C . PRO A 1 111 ? 9.701 2.022 -5.514 1.00 74.94 111 PRO A C 1
ATOM 803 O O . PRO A 1 111 ? 9.093 2.056 -6.590 1.00 74.94 111 PRO A O 1
ATOM 806 N N . TRP A 1 112 ? 9.213 2.494 -4.380 1.00 81.06 112 TRP A N 1
ATOM 807 C CA . TRP A 1 112 ? 7.945 3.176 -4.248 1.00 81.06 112 TRP A CA 1
ATOM 808 C C . TRP A 1 112 ? 8.111 4.359 -3.291 1.00 81.06 112 TRP A C 1
ATOM 810 O O . TRP A 1 112 ? 9.045 4.415 -2.485 1.00 81.06 112 TRP A O 1
ATOM 820 N N . ALA A 1 113 ? 7.216 5.326 -3.415 1.00 78.69 113 ALA A N 1
ATOM 821 C CA . ALA A 1 113 ? 7.075 6.449 -2.507 1.00 78.69 113 ALA A CA 1
ATOM 822 C C . ALA A 1 113 ? 5.588 6.677 -2.287 1.00 78.69 113 ALA A C 1
ATOM 824 O O . ALA A 1 113 ? 4.812 6.619 -3.237 1.00 78.69 113 ALA A O 1
ATOM 825 N N . GLY A 1 114 ? 5.171 6.928 -1.058 1.00 79.19 114 GLY A N 1
ATOM 826 C CA . GLY A 1 114 ? 3.770 7.178 -0.785 1.00 79.19 114 GLY A CA 1
ATOM 827 C C . GLY A 1 114 ? 3.502 7.442 0.676 1.00 79.19 114 GLY A C 1
ATOM 828 O O . GLY A 1 114 ? 4.380 7.277 1.519 1.00 79.19 114 GLY A O 1
ATOM 829 N N . GLU A 1 115 ? 2.275 7.857 0.933 1.00 81.12 115 GLU A N 1
ATOM 830 C CA . GLU A 1 115 ? 1.808 8.272 2.246 1.00 81.12 115 GLU A CA 1
ATOM 831 C C . GLU A 1 115 ? 0.366 7.799 2.431 1.00 81.12 115 GLU A C 1
ATOM 833 O O . GLU A 1 115 ? -0.422 7.776 1.475 1.00 81.12 115 GLU A O 1
ATOM 838 N N . THR A 1 116 ? 0.032 7.402 3.657 1.00 84.25 116 THR A N 1
ATOM 839 C CA . THR A 1 116 ? -1.351 7.170 4.076 1.00 84.25 116 THR A CA 1
ATOM 840 C C . THR A 1 116 ? -1.845 8.366 4.860 1.00 84.25 116 THR A C 1
ATOM 842 O O . THR A 1 116 ? -1.177 8.844 5.767 1.00 84.25 116 THR A O 1
ATOM 845 N N . THR A 1 117 ? -3.053 8.807 4.537 1.00 83.38 117 THR A N 1
ATOM 846 C CA . THR A 1 117 ? -3.771 9.832 5.290 1.00 83.38 117 THR A CA 1
ATOM 847 C C . THR A 1 117 ? -5.092 9.270 5.803 1.00 83.38 117 THR A C 1
ATOM 849 O O . THR A 1 117 ? -5.717 8.412 5.168 1.00 83.38 117 THR A O 1
ATOM 852 N N . VAL A 1 118 ? -5.521 9.738 6.974 1.00 83.50 118 VAL A N 1
ATOM 853 C CA . VAL A 1 118 ? -6.851 9.436 7.511 1.00 83.50 118 VAL A CA 1
ATOM 854 C C . VAL A 1 118 ? -7.886 10.265 6.765 1.00 83.50 118 VAL A C 1
ATOM 856 O O . VAL A 1 118 ? -7.805 11.490 6.720 1.00 83.50 118 VAL A O 1
ATOM 859 N N . VAL A 1 119 ? -8.889 9.599 6.201 1.00 78.94 119 VAL A N 1
ATOM 860 C CA . VAL A 1 119 ? -10.029 10.261 5.572 1.00 78.94 119 VAL A CA 1
ATOM 861 C C . VAL A 1 119 ? -11.099 10.466 6.637 1.00 78.94 119 VAL A C 1
ATOM 863 O O . VAL A 1 119 ? -11.861 9.555 6.975 1.00 78.94 119 VAL A O 1
ATOM 866 N N . GLU A 1 120 ? -11.165 11.678 7.181 1.00 63.00 120 GLU A N 1
ATOM 867 C CA . GLU A 1 120 ? -12.245 12.082 8.079 1.00 63.00 120 GLU A CA 1
ATOM 868 C C . GLU A 1 120 ? -13.533 12.313 7.275 1.00 63.00 120 GLU A C 1
ATOM 870 O O . GLU A 1 120 ? -13.857 13.423 6.873 1.00 63.00 120 GLU A O 1
ATOM 875 N N . GLY A 1 121 ? -14.273 11.230 7.026 1.00 52.31 121 GLY A N 1
ATOM 876 C CA . GLY A 1 121 ? -15.607 11.276 6.433 1.00 52.31 121 GLY A CA 1
ATOM 877 C C . GLY A 1 121 ? -15.613 11.430 4.912 1.00 52.31 121 GLY A C 1
ATOM 878 O O . GLY A 1 121 ? -15.447 12.516 4.367 1.00 52.31 121 GLY A O 1
ATOM 879 N N . PHE A 1 122 ? -15.966 10.353 4.205 1.00 46.28 122 PHE A N 1
ATOM 880 C CA . PHE A 1 122 ? -16.547 10.474 2.867 1.00 46.28 122 PHE A CA 1
ATOM 881 C C . PHE A 1 122 ? -17.966 11.054 3.001 1.00 46.28 122 PHE A C 1
ATOM 883 O O . PHE A 1 122 ? -18.973 10.348 2.950 1.00 46.28 122 PHE A O 1
ATOM 890 N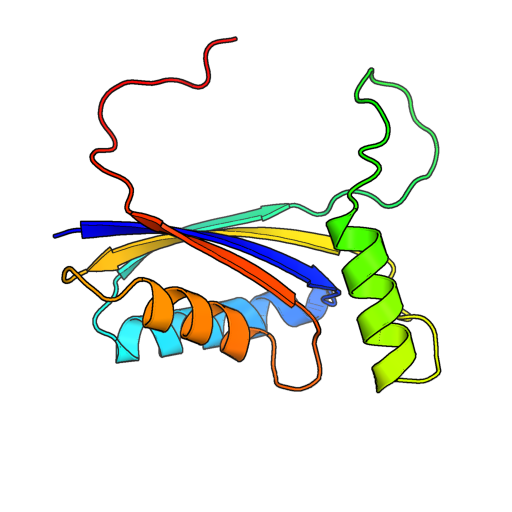 N . GLY A 1 123 ? -18.026 12.354 3.264 1.00 43.34 123 GLY A N 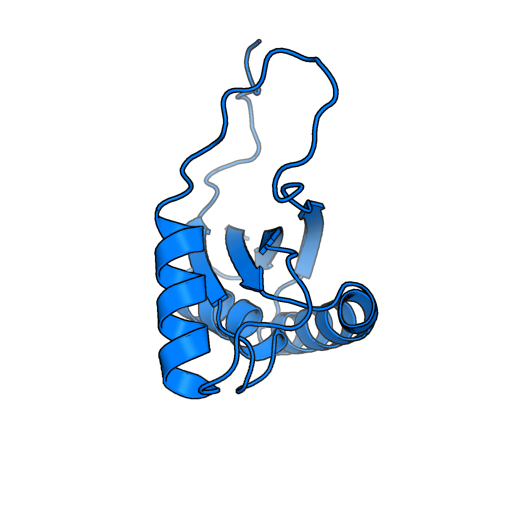1
ATOM 891 C CA . GLY A 1 123 ? -19.224 13.164 3.344 1.00 43.34 123 GLY A CA 1
ATOM 892 C C . GLY A 1 123 ? -18.894 14.549 2.810 1.00 43.34 123 GLY A C 1
ATOM 893 O O . GLY A 1 123 ? -18.417 15.388 3.556 1.00 43.34 123 GLY A O 1
ATOM 894 N N . GLU A 1 124 ? -19.196 14.753 1.526 1.00 42.81 124 GLU A N 1
ATOM 895 C CA . GLU A 1 124 ? -19.373 16.068 0.893 1.00 42.81 124 GLU A CA 1
ATOM 896 C C . GLU A 1 124 ? -18.093 16.883 0.605 1.00 42.81 124 GLU A C 1
ATOM 898 O O . GLU A 1 124 ? -17.554 17.596 1.442 1.00 42.81 124 GLU A O 1
ATOM 903 N N . GLY A 1 125 ? -17.628 16.801 -0.645 1.00 39.88 125 GLY A N 1
ATOM 904 C CA . GLY A 1 125 ? -16.453 17.509 -1.160 1.00 39.88 125 GLY A CA 1
ATOM 905 C C . GLY A 1 125 ? -15.698 16.607 -2.133 1.00 39.88 125 GLY A C 1
ATOM 906 O O . GLY A 1 125 ? -14.548 16.256 -1.929 1.00 39.88 125 GLY A O 1
ATOM 907 N N . GLY A 1 126 ? -16.350 16.038 -3.145 1.00 33.38 126 GLY A N 1
ATOM 908 C CA . GLY A 1 126 ? -16.691 16.866 -4.291 1.00 33.38 126 GLY A CA 1
ATOM 909 C C . GLY A 1 126 ? -15.389 17.415 -4.864 1.00 33.38 126 GLY A C 1
ATOM 910 O O . GLY A 1 126 ? -14.955 18.487 -4.461 1.00 33.38 126 GLY A O 1
ATOM 911 N N . LEU A 1 127 ? -14.765 16.661 -5.773 1.00 43.16 127 LEU A N 1
ATOM 912 C CA . LEU A 1 127 ? -13.900 17.255 -6.787 1.00 43.16 127 LEU A CA 1
ATOM 913 C C . LEU A 1 127 ? -14.782 18.277 -7.515 1.00 43.16 127 LEU A C 1
ATOM 915 O O . LEU A 1 127 ? -15.551 17.912 -8.403 1.00 43.16 127 LEU A O 1
ATOM 919 N N . ALA A 1 128 ? -14.794 19.504 -7.003 1.00 38.84 128 ALA A N 1
ATOM 920 C CA . ALA A 1 128 ? -15.449 20.627 -7.628 1.00 38.84 128 ALA A CA 1
ATOM 921 C C . ALA A 1 128 ? -14.572 21.019 -8.815 1.00 38.84 128 ALA A C 1
ATOM 923 O O . ALA A 1 128 ? -13.468 21.516 -8.616 1.00 38.84 128 ALA A O 1
ATOM 924 N N . GLU A 1 129 ? -15.097 20.647 -9.984 1.00 38.94 129 GLU A N 1
ATOM 925 C CA . GLU A 1 129 ? -15.008 21.288 -11.306 1.00 38.94 129 GLU A CA 1
ATOM 926 C C . GLU A 1 129 ? -13.631 21.741 -11.811 1.00 38.94 129 GLU A C 1
ATOM 928 O O . GLU A 1 129 ? -13.081 22.748 -11.316 1.00 38.94 129 GLU A O 1
#

Solvent-accessible surface area (backbone atoms only — not comparable to full-atom values): 7680 Å² total; per-residue (Å²): 124,40,37,36,40,32,44,34,38,30,60,54,57,80,85,48,47,66,60,28,54,55,41,29,52,52,43,34,50,74,73,63,30,45,83,76,45,79,47,76,42,68,58,75,62,86,78,92,78,92,74,97,66,76,84,75,82,46,67,65,54,56,54,44,50,52,53,40,36,73,74,61,80,46,78,73,94,58,76,35,45,30,45,32,41,38,31,33,36,27,74,78,91,46,50,69,60,52,38,49,37,55,53,58,28,64,38,98,88,39,58,65,53,67,52,44,43,79,50,87,62,103,67,89,77,71,89,75,127

Sequence (129 aa):
MTEYQTIVRALLDPGAMPAFGARLTAALAGLGLELVKFRAAVPLSGGESGGETEPVEDAAAESLMDRWLSMNSQPPTVEVLHAIAVTTRGPEGLEDEVTEAVGSSFGESTPWAGETTVVEGFGEGGLAE

Nearest PDB structures (foldseek):
  3lo3-assembly2_C  TM=5.312E-01  e=3.422E-03  Colwellia psychrerythraea 34H
  7qa5-assembly1_A  TM=5.396E-01  e=1.623E-02  Pseudomonas aeruginosa PAO1
  5ms0-assembly1_E  TM=5.214E-01  e=2.358E-02  Escherichia coli K-12
  5xyi-assembly1_U  TM=4.402E-01  e=9.862E-03  Trichomonas vaginalis
  6fyx-assembly1_U  TM=4.628E-01  e=1.050E-01  Kluyveromyces lactis NRRL Y-1140

Foldseek 3D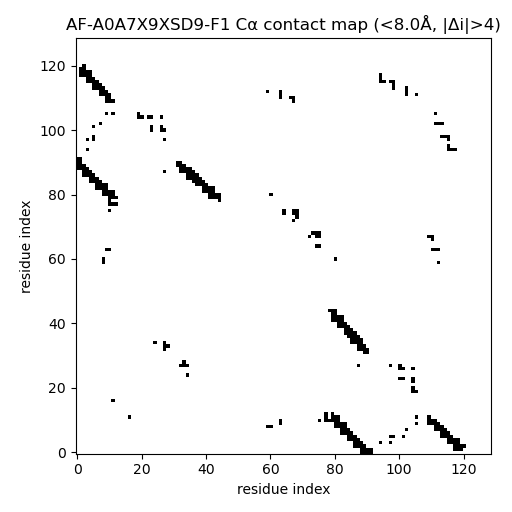i:
DWKKKKKKKWQADPVCVVQLVVQLCVLCVVVVKDWPDKDKDWPPDDDDDDDPDPPPPPVVLVVQQVVLCVQPVDGPPRSTIITMITMIDDDPDCFVSNNVSSVCSRPPNMDMDIGMDIDPDPDDDDPDD

Mean predicted aligned error: 11.53 Å

Secondary structure (DSSP, 8-state):
-EEEEEEEEEE--TTTHHHHHHHHHHHHHHTT-EEEEEEEE----S-----S------HHHHHHHHHHHHHHSS--SS--EEEEEEEEEESSS-HHHHHHHHHHHT-TTS-EEEEEEEE--S-S-----

pLDDT: mean 70.13, std 16.54, range [33.38, 88.75]

Radius of gyration: 15.79 Å; Cα contacts (8 Å, |Δi|>4): 193; chains: 1; bounding box: 42×32×43 Å

Organism: NCBI:txid1725